Protein AF-A0A2S2NBI9-F1 (afdb_monomer_lite)

Organism: Schizaphis graminum (NCBI:txid13262)

Foldseek 3Di:
DDDDPPVDVLLVQLLVVLVVVVVVCVVVLHFADLVNSLVSSCVSCVVSVNNVDHSDPVVSVVSCVVQQKDKDFAPAPPDDDDVVVVVVVVVVVVVVCVVDDPVPDDDDDDPQDQDPDHDRMHIDHPPDRNHHDPRDRDD

Secondary structure (DSSP, 8-state):
--------HHHHHHHHHHHHHHHHHHHTT----HHHHHHHHHHHHHHTT-TT----HHHHHHHHHHTTEEEEE-BTT-S---HHHHHHHHHHHHHHHHTS-GGG----------TTPPPSEEEEETT---BPPPPP---

Structure (mmCIF, N/CA/C/O backbone):
data_AF-A0A2S2NBI9-F1
#
_entry.id   AF-A0A2S2NBI9-F1
#
loop_
_atom_site.group_PDB
_atom_site.id
_atom_site.type_symbol
_atom_site.label_atom_id
_atom_site.label_alt_id
_atom_site.label_comp_id
_atom_site.label_asym_id
_atom_site.label_entity_id
_atom_site.label_seq_id
_atom_site.pdbx_PDB_ins_code
_atom_site.Cartn_x
_atom_site.Cartn_y
_atom_site.Cartn_z
_atom_site.occupancy
_atom_site.B_iso_or_equiv
_atom_site.auth_seq_id
_atom_site.auth_comp_id
_atom_site.auth_asym_id
_atom_site.auth_atom_id
_atom_site.pdbx_PDB_model_num
ATOM 1 N N . MET A 1 1 ? 2.514 5.582 31.795 1.00 33.75 1 MET A N 1
ATOM 2 C CA . MET A 1 1 ? 1.231 4.843 31.871 1.00 33.75 1 MET A CA 1
ATOM 3 C C . MET A 1 1 ? 0.973 4.148 30.527 1.00 33.75 1 MET A C 1
ATOM 5 O O . MET A 1 1 ? 0.607 4.807 29.563 1.00 33.75 1 MET A O 1
ATOM 9 N N . ARG A 1 2 ? 1.262 2.843 30.393 1.00 34.19 2 ARG A N 1
ATOM 10 C CA . ARG A 1 2 ? 0.973 2.088 29.156 1.00 34.19 2 ARG A CA 1
ATOM 11 C C . ARG A 1 2 ? -0.505 1.693 29.169 1.00 34.19 2 ARG A C 1
ATOM 13 O O . ARG A 1 2 ? -0.900 0.870 29.989 1.00 34.19 2 ARG A O 1
ATOM 20 N N . ARG A 1 3 ? -1.323 2.267 28.280 1.00 41.53 3 ARG A N 1
ATOM 21 C CA . ARG A 1 3 ? -2.707 1.810 28.078 1.00 41.53 3 ARG A CA 1
ATOM 22 C C . ARG A 1 3 ? -2.673 0.385 27.519 1.00 41.53 3 ARG A C 1
ATOM 24 O O . ARG A 1 3 ? -2.315 0.184 26.358 1.00 41.53 3 ARG A O 1
ATOM 31 N N . LYS A 1 4 ? -3.007 -0.601 28.359 1.00 38.06 4 LYS A N 1
ATOM 32 C CA . LYS A 1 4 ? -3.355 -1.953 27.912 1.00 38.06 4 LYS A CA 1
ATOM 33 C C . LYS A 1 4 ? -4.626 -1.810 27.075 1.00 38.06 4 LYS A C 1
ATOM 35 O O . LYS A 1 4 ? -5.648 -1.377 27.598 1.00 38.06 4 LYS A O 1
ATOM 40 N N . PHE A 1 5 ? -4.547 -2.100 25.779 1.00 43.34 5 PHE A N 1
ATOM 41 C CA . PHE A 1 5 ? -5.753 -2.292 24.981 1.00 43.34 5 PHE A CA 1
ATOM 42 C C . PHE A 1 5 ? -6.458 -3.512 25.573 1.00 43.34 5 PHE A C 1
ATOM 44 O O . PHE A 1 5 ? -5.920 -4.618 25.526 1.00 43.34 5 PHE A O 1
ATOM 51 N N . SER A 1 6 ? -7.601 -3.281 26.215 1.00 38.84 6 SER A N 1
ATOM 52 C CA . SER A 1 6 ? -8.512 -4.355 26.586 1.00 38.84 6 SER A CA 1
ATOM 53 C C . SER A 1 6 ? -8.854 -5.133 25.315 1.00 38.84 6 SER A C 1
ATOM 55 O O . SER A 1 6 ? -9.104 -4.520 24.276 1.00 38.84 6 SER A O 1
ATOM 57 N N . LYS A 1 7 ? -8.832 -6.467 25.378 1.00 45.44 7 LYS A N 1
ATOM 58 C CA . LYS A 1 7 ? -9.458 -7.323 24.364 1.00 45.44 7 LYS A CA 1
ATOM 59 C C . LYS A 1 7 ? -10.977 -7.122 24.468 1.00 45.44 7 LYS A C 1
ATOM 61 O O . LYS A 1 7 ? -11.670 -7.958 25.029 1.00 45.44 7 LYS A O 1
ATOM 66 N N . THR A 1 8 ? -11.496 -5.998 23.990 1.00 52.94 8 THR A N 1
ATOM 67 C CA . THR A 1 8 ? -12.912 -5.898 23.635 1.00 52.94 8 THR A CA 1
ATOM 68 C C . THR A 1 8 ? -13.105 -6.660 22.324 1.00 52.94 8 THR A C 1
ATOM 70 O O . THR A 1 8 ? -12.316 -6.489 21.388 1.00 52.94 8 THR A O 1
ATOM 73 N N . SER A 1 9 ? -14.097 -7.556 22.287 1.00 68.25 9 SER A N 1
ATOM 74 C CA . SER A 1 9 ? -14.424 -8.438 21.149 1.0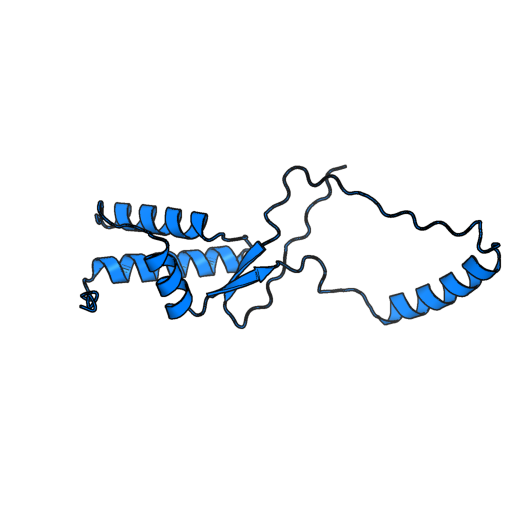0 68.25 9 SER A CA 1
ATOM 75 C C . SER A 1 9 ? -14.458 -7.693 19.818 1.00 68.25 9 SER A C 1
ATOM 77 O O . SER A 1 9 ? -13.983 -8.196 18.802 1.00 68.25 9 SER A O 1
ATOM 79 N N . ASP A 1 10 ? -14.932 -6.454 19.856 1.00 74.25 10 ASP A N 1
ATOM 80 C CA . ASP A 1 10 ? -15.292 -5.692 18.668 1.00 74.25 10 ASP A CA 1
ATOM 81 C C . ASP A 1 10 ? -14.053 -5.071 18.008 1.00 74.25 10 ASP A C 1
ATOM 83 O O . ASP A 1 10 ? -13.906 -5.087 16.790 1.00 74.25 10 ASP A O 1
ATOM 87 N N . GLY A 1 11 ? -13.074 -4.613 18.799 1.00 80.38 11 GLY A N 1
ATOM 88 C CA . GLY A 1 11 ? -11.804 -4.109 18.260 1.00 80.38 11 GLY A CA 1
ATOM 89 C C . GLY A 1 11 ? -10.950 -5.215 17.630 1.00 80.38 11 GLY A C 1
ATOM 90 O O . GLY A 1 11 ? -10.241 -4.975 16.651 1.00 80.38 11 GLY A O 1
ATOM 91 N N . ALA A 1 12 ? -11.037 -6.434 18.171 1.00 86.06 12 ALA A N 1
ATOM 92 C CA . ALA A 1 12 ? -10.413 -7.614 17.578 1.00 86.06 12 ALA A CA 1
ATOM 93 C C . ALA A 1 12 ? -11.121 -8.047 16.283 1.00 86.06 12 ALA A C 1
ATOM 95 O O . ALA A 1 12 ? -10.456 -8.498 15.350 1.00 86.06 12 ALA A O 1
ATOM 96 N N . LEU A 1 13 ? -12.443 -7.868 16.200 1.00 90.06 13 LEU A N 1
ATOM 97 C CA . LEU A 1 13 ? -13.214 -8.125 14.986 1.00 90.06 13 LEU A CA 1
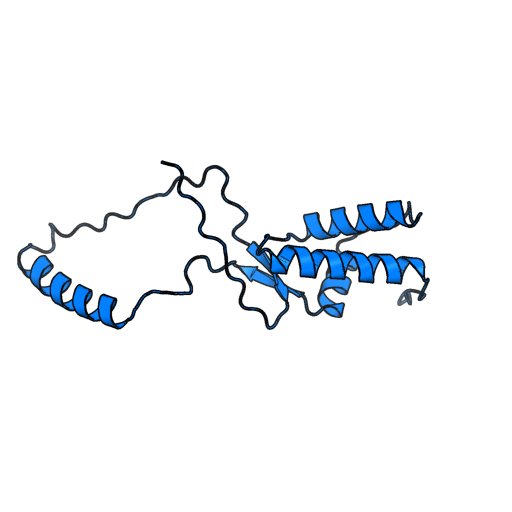ATOM 98 C C . LEU A 1 13 ? -12.824 -7.160 13.859 1.00 90.06 13 LEU A C 1
ATOM 100 O O . LEU A 1 13 ? -12.527 -7.615 12.756 1.00 90.06 13 LEU A O 1
ATOM 104 N N . VAL A 1 14 ? -12.723 -5.856 14.151 1.00 92.31 14 VAL A N 1
ATOM 105 C CA . VAL A 1 14 ? -12.260 -4.853 13.173 1.00 92.31 14 VAL A CA 1
ATOM 106 C C . VAL A 1 14 ? -10.867 -5.198 12.649 1.00 92.31 14 VAL A C 1
ATOM 108 O O . VAL A 1 14 ? -10.632 -5.147 11.442 1.00 92.31 14 VAL A O 1
ATOM 111 N N . ASP A 1 15 ? -9.948 -5.589 13.535 1.00 91.56 15 ASP A N 1
ATOM 112 C CA . ASP A 1 15 ? -8.599 -6.016 13.152 1.00 91.56 15 ASP A CA 1
ATOM 113 C C . ASP A 1 15 ? -8.622 -7.225 12.206 1.00 91.56 15 ASP A C 1
ATOM 115 O O . ASP A 1 15 ? -8.013 -7.183 11.137 1.00 91.56 15 ASP A O 1
ATOM 119 N N . LYS A 1 16 ? -9.374 -8.273 12.563 1.00 92.75 16 LYS A N 1
ATOM 120 C CA . LYS A 1 16 ? -9.478 -9.505 11.776 1.00 92.75 16 LYS A CA 1
ATOM 121 C C . LYS A 1 16 ? -10.072 -9.254 10.388 1.00 92.75 16 LYS A C 1
ATOM 123 O O . LYS A 1 16 ? -9.463 -9.631 9.391 1.00 92.75 16 LYS A O 1
ATOM 128 N N . VAL A 1 17 ? -11.228 -8.596 10.315 1.00 93.75 17 VAL A N 1
ATOM 129 C CA . VAL A 1 17 ? -11.944 -8.366 9.048 1.00 93.75 17 VAL A CA 1
ATOM 130 C C . VAL A 1 17 ? -11.147 -7.438 8.129 1.00 93.75 17 VAL A C 1
ATOM 132 O O . VAL A 1 17 ? -11.046 -7.685 6.927 1.00 93.75 17 VAL A O 1
ATOM 135 N N . THR A 1 18 ? -10.500 -6.408 8.685 1.00 94.06 18 THR A N 1
ATOM 136 C CA . THR A 1 18 ? -9.623 -5.527 7.895 1.00 94.06 18 THR A CA 1
ATOM 137 C C . THR A 1 18 ? -8.429 -6.296 7.324 1.00 94.06 18 THR A C 1
ATOM 139 O O . THR A 1 18 ? -8.019 -6.049 6.188 1.00 94.06 18 THR A O 1
ATOM 142 N N . PHE A 1 19 ? -7.876 -7.248 8.080 1.00 93.69 19 PHE A N 1
ATOM 143 C CA . PHE A 1 19 ? -6.779 -8.090 7.609 1.00 93.69 19 PHE A CA 1
ATOM 144 C C . PHE A 1 19 ? -7.209 -9.073 6.515 1.00 93.69 19 PHE A C 1
ATOM 146 O O . PHE A 1 19 ? -6.526 -9.185 5.499 1.00 93.69 19 PHE A O 1
ATOM 153 N N . GLU A 1 20 ? -8.363 -9.724 6.658 1.00 93.44 20 GLU A N 1
ATOM 154 C CA . GLU A 1 20 ? -8.921 -10.598 5.617 1.00 93.44 20 GLU A CA 1
ATOM 155 C C . GLU A 1 20 ? -9.175 -9.829 4.313 1.00 93.44 20 GLU A C 1
ATOM 157 O O . GLU A 1 20 ? -8.809 -10.291 3.228 1.00 93.44 20 GLU A O 1
ATOM 162 N N . TRP A 1 21 ? -9.727 -8.616 4.417 1.00 95.06 21 TRP A N 1
ATOM 163 C CA . TRP A 1 21 ? -9.889 -7.727 3.271 1.00 95.06 21 TRP A CA 1
ATOM 164 C C . TRP A 1 21 ? -8.544 -7.353 2.635 1.00 95.06 21 TRP A C 1
ATOM 166 O O . TRP A 1 21 ? -8.417 -7.411 1.412 1.00 95.06 21 TRP A O 1
ATOM 176 N N . PHE A 1 22 ? -7.530 -7.019 3.440 1.00 91.69 22 PHE A N 1
ATOM 177 C CA . PHE A 1 22 ? -6.190 -6.698 2.944 1.00 91.69 22 PHE A CA 1
ATOM 178 C C . PHE A 1 22 ? -5.586 -7.869 2.158 1.00 91.69 22 PHE A C 1
ATOM 180 O O . PHE A 1 22 ? -5.133 -7.678 1.029 1.00 91.69 22 PHE A O 1
ATOM 187 N N . CYS A 1 23 ? -5.631 -9.083 2.712 1.00 89.62 23 CYS A N 1
ATOM 188 C CA . CYS A 1 23 ? -5.153 -10.295 2.045 1.00 89.62 23 CYS A CA 1
ATOM 189 C C . CYS A 1 23 ? -5.880 -10.532 0.717 1.00 89.62 23 CYS A C 1
ATOM 191 O O . CYS A 1 23 ? -5.240 -10.812 -0.297 1.00 89.62 23 CYS A O 1
ATOM 193 N N . ARG A 1 24 ? -7.207 -10.351 0.693 1.00 88.81 24 ARG A N 1
ATOM 194 C CA . ARG A 1 24 ? -8.004 -10.456 -0.534 1.00 88.81 24 ARG A CA 1
ATOM 195 C C . ARG A 1 24 ? -7.608 -9.394 -1.560 1.00 88.81 24 ARG A C 1
ATOM 197 O O . ARG A 1 24 ? -7.409 -9.723 -2.718 1.00 88.81 24 ARG A O 1
ATOM 204 N N . ALA A 1 25 ? -7.457 -8.132 -1.166 1.00 85.38 25 ALA A N 1
ATOM 205 C CA . ALA A 1 25 ? -7.039 -7.072 -2.086 1.00 85.38 25 ALA A CA 1
ATOM 206 C C . ALA A 1 25 ? -5.656 -7.367 -2.696 1.00 85.38 25 ALA A C 1
ATOM 208 O O . ALA A 1 25 ? -5.457 -7.225 -3.905 1.00 85.38 25 ALA A O 1
ATOM 209 N N . ARG A 1 26 ? -4.713 -7.849 -1.877 1.00 84.00 26 ARG A N 1
ATOM 210 C CA . ARG A 1 26 ? -3.368 -8.224 -2.328 1.00 84.00 26 ARG A CA 1
ATOM 211 C C . ARG A 1 26 ? -3.350 -9.462 -3.223 1.00 84.00 26 ARG A C 1
ATOM 213 O O . ARG A 1 26 ? -2.549 -9.477 -4.154 1.00 84.00 26 ARG A O 1
ATOM 220 N N . SER A 1 27 ? -4.240 -10.440 -3.028 1.00 82.81 27 SER A N 1
ATOM 221 C CA . SER A 1 27 ? -4.328 -11.609 -3.919 1.00 82.81 27 SER A CA 1
ATOM 222 C C . SER A 1 27 ? -4.787 -11.249 -5.339 1.00 82.81 27 SER A C 1
ATOM 224 O O . SER A 1 27 ? -4.391 -11.914 -6.294 1.00 82.81 27 SER A O 1
ATOM 226 N N . TYR A 1 28 ? -5.531 -10.149 -5.501 1.00 80.00 28 TYR A N 1
ATOM 227 C CA . TYR A 1 28 ? -5.854 -9.548 -6.803 1.00 80.00 28 TYR A CA 1
ATOM 228 C C . TYR A 1 28 ? -4.783 -8.565 -7.315 1.00 80.00 28 TYR A C 1
ATOM 230 O O . TYR A 1 28 ? -5.018 -7.844 -8.280 1.00 80.00 28 TYR A O 1
ATOM 238 N N . ASN A 1 29 ? -3.602 -8.515 -6.687 1.00 76.88 29 ASN A N 1
ATOM 239 C CA . ASN A 1 29 ? -2.515 -7.570 -6.978 1.00 76.88 29 ASN A CA 1
ATOM 240 C C . ASN A 1 29 ? -2.904 -6.085 -6.856 1.00 76.88 29 ASN A C 1
ATOM 242 O O . ASN A 1 29 ? -2.210 -5.221 -7.395 1.00 76.88 29 ASN A O 1
ATOM 246 N N . LEU A 1 30 ? -3.968 -5.758 -6.116 1.00 77.50 30 LEU A N 1
ATOM 247 C CA . LEU A 1 30 ? -4.365 -4.368 -5.916 1.00 77.50 30 LEU A CA 1
ATOM 248 C C . LEU A 1 30 ? -3.400 -3.679 -4.939 1.00 77.50 30 LEU A C 1
ATOM 250 O O . LEU A 1 30 ? -3.056 -4.253 -3.895 1.00 77.50 30 LEU A O 1
ATOM 254 N N . PRO A 1 31 ? -2.931 -2.461 -5.247 1.00 78.94 31 PRO A N 1
ATOM 255 C CA . PRO A 1 31 ? -2.139 -1.689 -4.309 1.00 78.94 31 PRO A CA 1
ATOM 256 C C . PRO A 1 31 ? -3.025 -1.198 -3.164 1.00 78.94 31 PRO A C 1
ATOM 258 O O . PRO A 1 31 ? -4.093 -0.628 -3.378 1.00 78.94 31 PRO A O 1
ATOM 261 N N . VAL A 1 32 ? -2.562 -1.400 -1.935 1.00 84.38 32 VAL A N 1
ATOM 262 C CA . VAL A 1 32 ? -3.229 -0.933 -0.721 1.00 84.38 32 VAL A CA 1
ATOM 263 C C . VAL A 1 32 ? -2.308 0.035 0.008 1.00 84.38 32 VAL A C 1
ATOM 265 O O . VAL A 1 32 ? -1.219 -0.329 0.461 1.00 84.38 32 VAL A O 1
ATOM 268 N N . SER A 1 33 ? -2.752 1.285 0.123 1.00 85.88 33 SER A N 1
ATOM 269 C CA . SER A 1 33 ? -2.050 2.335 0.858 1.00 85.88 33 SER A CA 1
ATOM 270 C C . SER A 1 33 ? -2.443 2.341 2.341 1.00 85.88 33 SER A C 1
ATOM 272 O O . SER A 1 33 ? -3.469 1.788 2.738 1.00 85.88 33 SER A O 1
ATOM 274 N N . GLY A 1 34 ? -1.630 2.992 3.179 1.00 86.38 34 GLY A N 1
ATOM 275 C CA . GLY A 1 34 ? -1.950 3.207 4.596 1.00 86.38 34 GLY A CA 1
ATOM 276 C C . GLY A 1 34 ? -3.294 3.917 4.813 1.00 86.38 34 GLY A C 1
ATOM 277 O O . GLY A 1 34 ? -4.120 3.377 5.548 1.00 86.38 34 GLY A O 1
ATOM 278 N N . PRO A 1 35 ? -3.556 5.057 4.141 1.00 89.94 35 PRO A N 1
ATOM 279 C CA . PRO A 1 35 ? -4.848 5.736 4.216 1.00 89.94 35 PRO A CA 1
ATOM 280 C C . PRO A 1 35 ? -6.020 4.846 3.797 1.00 89.94 35 PRO A C 1
ATOM 282 O O . PRO A 1 35 ? -7.018 4.796 4.508 1.00 89.94 35 PRO A O 1
ATOM 285 N N . LEU A 1 36 ? -5.879 4.069 2.715 1.00 89.62 36 LEU A N 1
ATOM 286 C CA . LEU A 1 36 ? -6.933 3.155 2.265 1.00 89.62 36 LEU A CA 1
ATOM 287 C C . LEU A 1 36 ? -7.246 2.082 3.318 1.00 89.62 36 LEU A C 1
ATOM 289 O O . LEU A 1 36 ? -8.405 1.776 3.580 1.00 89.62 36 LEU A O 1
ATOM 293 N N . LEU A 1 37 ? -6.215 1.547 3.973 1.00 91.94 37 LEU A N 1
ATOM 294 C CA . LEU A 1 37 ? -6.384 0.586 5.060 1.00 91.94 37 LEU A CA 1
ATOM 295 C C . LEU A 1 37 ? -7.082 1.212 6.282 1.00 91.94 37 LEU A C 1
ATOM 297 O O . LEU A 1 37 ? -7.872 0.550 6.950 1.00 91.94 37 LEU A O 1
ATOM 301 N N . GLN A 1 38 ? -6.816 2.490 6.569 1.00 91.62 38 GLN A N 1
ATOM 302 C CA . GLN A 1 38 ? -7.481 3.235 7.644 1.00 91.62 38 GLN A CA 1
ATOM 303 C C . GLN A 1 38 ? -8.945 3.562 7.323 1.00 91.62 38 GLN A C 1
ATOM 305 O O . GLN A 1 38 ? -9.757 3.592 8.247 1.00 91.62 38 GLN A O 1
ATOM 310 N N . GLU A 1 39 ? -9.279 3.842 6.059 1.00 93.06 39 GLU A N 1
ATOM 311 C CA . GLU A 1 39 ? -10.668 3.984 5.592 1.00 93.06 39 GLU A CA 1
ATOM 312 C C . GLU A 1 39 ? -11.413 2.659 5.754 1.00 93.06 39 GLU A C 1
ATOM 314 O O . GLU A 1 39 ? -12.422 2.609 6.455 1.00 93.06 39 GLU A O 1
ATOM 319 N N . LYS A 1 40 ? -10.850 1.554 5.240 1.00 93.88 40 LYS A N 1
ATOM 320 C CA . LYS A 1 40 ? -11.476 0.233 5.366 1.00 93.88 40 LYS A CA 1
ATOM 321 C C . LYS A 1 40 ? -11.721 -0.157 6.823 1.00 93.88 40 LYS A C 1
ATOM 323 O O . LYS A 1 40 ? -12.787 -0.664 7.153 1.00 93.88 40 LYS A O 1
ATOM 328 N N . ALA A 1 41 ? -10.768 0.114 7.712 1.00 93.56 41 ALA A N 1
ATOM 329 C CA . ALA A 1 41 ? -10.932 -0.168 9.136 1.00 93.56 41 ALA A CA 1
ATOM 330 C C . ALA A 1 41 ? -12.062 0.649 9.788 1.00 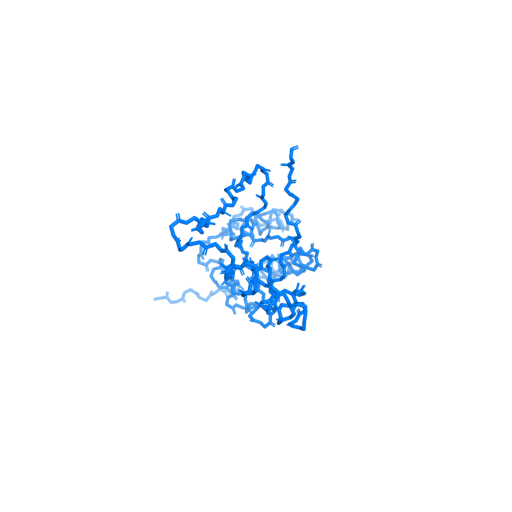93.56 41 ALA A C 1
ATOM 332 O O . ALA A 1 41 ? -12.708 0.161 10.711 1.00 93.56 41 ALA A O 1
ATOM 333 N N . ARG A 1 42 ? -12.308 1.883 9.323 1.00 94.50 42 ARG A N 1
ATOM 334 C CA . ARG A 1 42 ? -13.440 2.711 9.773 1.00 94.50 42 ARG A CA 1
ATOM 335 C C . ARG A 1 42 ? -14.770 2.208 9.232 1.00 94.50 42 ARG A C 1
ATOM 337 O O . ARG A 1 42 ? -15.722 2.151 9.997 1.00 94.50 42 ARG A O 1
ATOM 344 N N . GLU A 1 43 ? -14.824 1.800 7.966 1.00 93.75 43 GLU A N 1
ATOM 345 C CA . GLU A 1 43 ? -16.018 1.164 7.392 1.00 93.75 43 GLU A CA 1
ATOM 346 C C . GLU A 1 43 ? -16.417 -0.074 8.197 1.00 93.75 43 GLU A C 1
ATOM 348 O O . GLU A 1 43 ? -17.538 -0.157 8.687 1.00 93.75 43 GLU A O 1
ATOM 353 N N . VAL A 1 44 ? -15.463 -0.983 8.424 1.00 93.00 44 VAL A N 1
ATOM 354 C CA . VAL A 1 44 ? -15.687 -2.199 9.216 1.00 93.00 44 VAL A CA 1
ATOM 355 C C . VAL A 1 44 ? -16.111 -1.851 10.641 1.00 93.00 44 VAL A C 1
ATOM 357 O O . VAL A 1 44 ? -16.998 -2.494 11.188 1.00 93.00 44 VAL A O 1
ATOM 360 N N . ALA A 1 45 ? -15.505 -0.831 11.256 1.00 93.31 45 ALA A N 1
ATOM 361 C CA . ALA A 1 45 ? -15.902 -0.389 12.587 1.00 93.31 45 ALA A CA 1
ATOM 362 C C . ALA A 1 45 ? -17.349 0.123 12.631 1.00 93.31 45 ALA A C 1
ATOM 364 O O . ALA A 1 45 ? -18.077 -0.216 13.559 1.00 93.31 45 ALA A O 1
ATOM 365 N N . ASN A 1 46 ? -17.783 0.880 11.623 1.00 91.88 46 ASN A N 1
ATOM 366 C CA . ASN A 1 46 ? -19.166 1.342 11.522 1.00 91.88 46 ASN A CA 1
ATOM 367 C C . ASN A 1 46 ? -20.139 0.166 11.340 1.00 91.88 46 ASN A C 1
ATOM 369 O O . ASN A 1 46 ? -21.169 0.125 12.005 1.00 91.88 46 ASN A O 1
ATOM 373 N N . GLU A 1 47 ? -19.790 -0.819 10.506 1.00 89.50 47 GLU A N 1
ATOM 374 C CA . GLU A 1 47 ? -20.601 -2.028 10.283 1.00 89.50 47 GLU A CA 1
ATOM 375 C C . GLU A 1 47 ? -20.803 -2.857 11.562 1.00 89.50 47 GLU A C 1
ATOM 377 O O . GLU A 1 47 ? -21.854 -3.466 11.745 1.00 89.50 47 GLU A O 1
ATOM 382 N N . VAL A 1 48 ? -19.821 -2.860 12.470 1.00 87.06 48 VAL A N 1
ATOM 383 C CA . VAL A 1 48 ? -19.898 -3.580 13.755 1.00 87.06 48 VAL A CA 1
ATOM 384 C C . VAL A 1 48 ? -20.393 -2.708 14.919 1.00 87.06 48 VAL A C 1
ATOM 386 O O . VAL A 1 48 ? -20.359 -3.150 16.065 1.00 87.06 48 VAL A O 1
ATOM 389 N N . GLY A 1 49 ? -20.840 -1.473 14.658 1.00 87.12 49 GLY A N 1
ATOM 390 C CA . GLY A 1 49 ? -21.383 -0.561 15.677 1.00 87.12 49 GLY A CA 1
ATOM 391 C C . GLY A 1 49 ? -20.338 0.155 16.549 1.00 87.12 49 GLY A C 1
ATOM 392 O O . GLY A 1 49 ? -20.663 0.690 17.606 1.00 87.12 49 GLY A O 1
ATOM 393 N N . LEU A 1 50 ? -19.071 0.191 16.127 1.00 88.44 50 LEU A N 1
ATOM 394 C CA . LEU A 1 50 ? -17.970 0.904 16.786 1.00 88.44 50 LEU A CA 1
ATOM 395 C C . LEU A 1 50 ? -17.769 2.315 16.201 1.00 88.44 50 LEU A C 1
ATOM 397 O O . LEU A 1 50 ? -16.710 2.642 15.663 1.00 88.44 50 LEU A O 1
ATOM 401 N N . GLU A 1 51 ? -18.755 3.193 16.373 1.00 79.50 51 GLU A N 1
ATOM 402 C CA . GLU A 1 51 ? -18.769 4.546 15.777 1.00 79.50 51 GLU A CA 1
ATOM 403 C C . GLU A 1 51 ? -17.595 5.448 16.219 1.00 79.50 51 GLU A C 1
ATOM 405 O O . GLU A 1 51 ? -17.174 6.355 15.505 1.00 79.50 51 GLU A O 1
ATOM 410 N N . ASN A 1 52 ? -17.009 5.183 17.391 1.00 84.94 52 ASN A N 1
ATOM 411 C CA . ASN A 1 52 ? -15.881 5.951 17.937 1.00 84.94 52 ASN A CA 1
ATOM 412 C C . ASN A 1 52 ? -14.502 5.354 17.607 1.00 84.94 52 ASN A C 1
ATOM 414 O O . ASN A 1 52 ? -13.480 5.777 18.168 1.00 84.94 52 ASN A O 1
ATOM 418 N N . PHE A 1 53 ? -14.439 4.351 16.730 1.00 90.06 53 PHE A N 1
ATOM 419 C CA . PHE A 1 53 ? -13.179 3.732 16.350 1.00 90.06 53 PHE A CA 1
ATOM 420 C C . PHE A 1 53 ? -12.298 4.698 15.556 1.00 90.06 53 PHE A C 1
ATOM 422 O O . PHE A 1 53 ? -12.608 5.130 14.446 1.00 90.06 53 PHE A O 1
ATOM 429 N N . LYS A 1 54 ? -11.125 5.006 16.114 1.00 87.31 54 LYS A N 1
ATOM 430 C CA . LYS A 1 54 ? -10.126 5.840 15.448 1.00 87.31 54 LYS A CA 1
ATOM 431 C C . LYS A 1 54 ? -9.073 4.952 14.802 1.00 87.31 54 LYS A C 1
ATOM 433 O O . LYS A 1 54 ? -8.157 4.481 15.483 1.00 87.31 54 LYS A O 1
ATOM 438 N N . ALA A 1 55 ? -9.143 4.820 13.478 1.00 90.94 55 ALA A N 1
ATOM 439 C CA . ALA A 1 55 ? -8.096 4.235 12.636 1.00 90.94 55 ALA A CA 1
ATOM 440 C C . ALA A 1 55 ? -6.843 5.140 12.565 1.00 90.94 55 ALA A C 1
ATOM 442 O O . ALA A 1 55 ? -6.365 5.515 11.500 1.00 90.94 55 ALA A O 1
ATOM 443 N N . SER A 1 56 ? -6.323 5.547 13.724 1.00 89.69 56 SER A N 1
ATOM 444 C CA . SER A 1 56 ? -5.191 6.464 13.867 1.00 89.69 56 SER A CA 1
ATOM 445 C C . SER A 1 56 ? -3.896 5.889 13.286 1.00 89.69 56 SER A C 1
ATOM 447 O O . SER A 1 56 ? -3.758 4.677 13.116 1.00 89.69 56 SER A O 1
ATOM 449 N N . ASN A 1 57 ? -2.892 6.745 13.077 1.00 85.19 57 ASN A N 1
ATOM 450 C CA . ASN A 1 57 ? -1.555 6.301 12.666 1.00 85.19 57 ASN A CA 1
ATOM 451 C C . ASN A 1 57 ? -0.942 5.293 13.655 1.00 85.19 57 ASN A C 1
ATOM 453 O O . ASN A 1 57 ? -0.282 4.343 13.241 1.00 85.19 57 ASN A O 1
ATOM 457 N N . GLY A 1 58 ? -1.216 5.445 14.957 1.00 87.31 58 GLY A N 1
ATOM 458 C CA . GLY A 1 58 ? -0.782 4.487 15.978 1.00 87.31 58 GLY A CA 1
ATOM 459 C C . GLY A 1 58 ? -1.493 3.134 15.877 1.00 87.31 58 GLY A C 1
ATOM 460 O O . GLY A 1 58 ? -0.875 2.094 16.106 1.00 87.31 58 GLY A O 1
ATOM 461 N N . TRP A 1 59 ? -2.777 3.120 15.502 1.00 93.31 59 TRP A N 1
ATOM 462 C CA . TRP A 1 59 ? -3.487 1.874 15.205 1.00 93.31 59 TRP A CA 1
ATOM 463 C C . TRP A 1 59 ? -2.911 1.201 13.954 1.00 93.31 59 TRP A C 1
ATOM 465 O O . TRP A 1 59 ? -2.573 0.021 14.019 1.00 93.31 59 TRP A O 1
ATOM 475 N N . LEU A 1 60 ? -2.707 1.961 12.871 1.00 88.88 60 LEU A N 1
ATOM 476 C CA . LEU A 1 60 ? -2.129 1.473 11.616 1.00 88.88 60 LEU A CA 1
ATOM 477 C C . LEU A 1 60 ? -0.724 0.891 11.822 1.00 88.88 60 LEU A C 1
ATOM 479 O O . LEU A 1 60 ? -0.396 -0.162 11.281 1.00 88.88 60 LEU A O 1
ATOM 483 N N . GLN A 1 61 ? 0.120 1.550 12.620 1.00 85.44 61 GLN A N 1
ATOM 484 C CA . GLN A 1 61 ? 1.439 1.028 12.966 1.00 85.44 61 GLN A CA 1
ATOM 485 C C . GLN A 1 61 ? 1.332 -0.337 13.653 1.00 85.44 61 GLN A C 1
ATOM 487 O O . GLN A 1 61 ? 1.935 -1.301 13.187 1.00 85.44 61 GLN A O 1
ATOM 492 N N . LYS A 1 62 ? 0.512 -0.442 14.704 1.00 89.19 62 LYS A N 1
ATOM 493 C CA . LYS A 1 62 ? 0.339 -1.705 15.428 1.00 89.19 62 LYS A CA 1
ATOM 494 C C . LYS A 1 62 ? -0.323 -2.790 14.578 1.00 89.19 62 LYS A C 1
ATOM 496 O 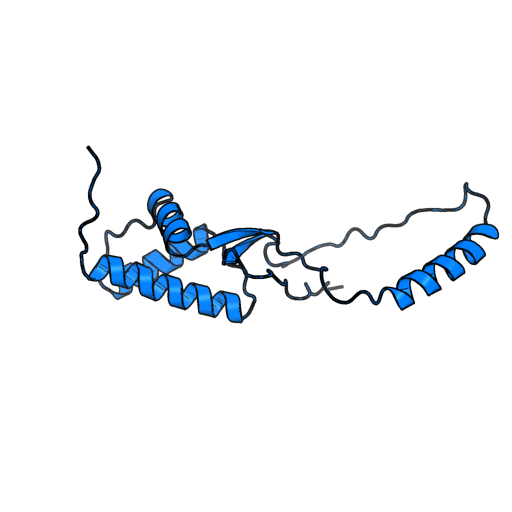O . LYS A 1 62 ? -0.006 -3.957 14.756 1.00 89.19 62 LYS A O 1
ATOM 501 N N . PHE A 1 63 ? -1.239 -2.428 13.681 1.00 89.56 63 PHE A N 1
ATOM 502 C CA . PHE A 1 63 ? -1.853 -3.350 12.724 1.00 89.56 63 PHE A CA 1
ATOM 503 C C . PHE A 1 63 ? -0.788 -3.977 11.821 1.00 89.56 63 PHE A C 1
ATOM 505 O O . PHE A 1 63 ? -0.704 -5.197 11.708 1.00 89.56 63 PHE A O 1
ATOM 512 N N . ARG A 1 64 ? 0.091 -3.145 11.250 1.00 87.94 64 ARG A N 1
ATOM 513 C CA . ARG A 1 64 ? 1.207 -3.614 10.422 1.00 87.94 64 ARG A CA 1
ATOM 514 C C . ARG A 1 64 ? 2.181 -4.497 11.195 1.00 87.94 64 ARG A C 1
ATOM 516 O O . ARG A 1 64 ? 2.618 -5.512 10.667 1.00 87.94 64 ARG A O 1
ATOM 523 N N . GLU A 1 65 ? 2.499 -4.130 12.435 1.00 86.12 65 GLU A N 1
ATOM 524 C CA . GLU A 1 65 ? 3.363 -4.926 13.315 1.00 86.12 65 GLU A CA 1
ATOM 525 C C . GLU A 1 65 ? 2.740 -6.292 13.645 1.00 86.12 65 GLU A C 1
ATOM 527 O O . GLU A 1 65 ? 3.423 -7.305 13.520 1.00 86.12 65 GLU A O 1
ATOM 532 N N . ARG A 1 66 ? 1.444 -6.339 13.996 1.00 91.19 66 ARG A N 1
ATOM 533 C CA . ARG A 1 66 ? 0.715 -7.589 14.287 1.00 91.19 66 ARG A CA 1
ATOM 534 C C . ARG A 1 66 ? 0.697 -8.546 13.098 1.00 91.19 66 ARG A C 1
ATOM 536 O O . ARG A 1 66 ? 0.904 -9.741 13.275 1.00 91.19 66 ARG A O 1
ATOM 543 N N . HIS A 1 67 ? 0.457 -8.009 11.906 1.00 88.56 67 HIS A N 1
ATOM 544 C CA . HIS A 1 67 ? 0.235 -8.789 10.687 1.00 88.56 67 HIS A CA 1
ATOM 545 C C . HIS A 1 67 ? 1.471 -8.901 9.789 1.00 88.56 67 HIS A C 1
ATOM 547 O O . HIS A 1 67 ? 1.385 -9.392 8.668 1.00 88.56 67 HIS A O 1
ATOM 553 N N . ASN A 1 68 ? 2.639 -8.458 10.266 1.00 86.94 68 ASN A N 1
ATOM 554 C CA . ASN A 1 68 ? 3.903 -8.479 9.521 1.00 86.94 68 ASN A CA 1
ATOM 555 C C . ASN A 1 68 ? 3.828 -7.801 8.139 1.00 86.94 68 ASN A C 1
ATOM 557 O O . ASN A 1 68 ? 4.440 -8.257 7.170 1.00 86.94 68 ASN A O 1
ATOM 561 N N . ILE A 1 69 ? 3.106 -6.686 8.055 1.00 85.56 69 ILE A N 1
ATOM 562 C CA . ILE A 1 69 ? 2.946 -5.900 6.831 1.00 85.56 69 ILE A CA 1
ATOM 563 C C . ILE A 1 69 ? 4.067 -4.856 6.760 1.00 85.56 69 ILE A C 1
ATOM 565 O O . ILE A 1 69 ? 4.228 -4.036 7.665 1.00 85.56 69 ILE A O 1
ATOM 569 N N . SER A 1 70 ? 4.834 -4.853 5.673 1.00 77.00 70 SER A N 1
ATOM 570 C CA . SER A 1 70 ? 5.845 -3.841 5.372 1.00 77.00 70 SER A CA 1
ATOM 571 C C . SER A 1 70 ? 5.445 -2.971 4.182 1.00 77.00 70 SER A C 1
ATOM 573 O O . SER A 1 70 ? 4.640 -3.347 3.332 1.00 77.00 70 SER A O 1
ATOM 575 N N . PHE A 1 71 ? 5.998 -1.761 4.143 1.00 66.19 71 PHE A N 1
ATOM 576 C CA . PHE A 1 71 ? 5.895 -0.884 2.984 1.00 66.19 71 PHE A CA 1
ATOM 577 C C . PHE A 1 71 ? 6.954 -1.308 1.968 1.00 66.19 71 PHE A C 1
ATOM 579 O O . PHE A 1 71 ? 8.134 -1.371 2.317 1.00 66.19 71 PHE A O 1
ATOM 586 N N . LYS A 1 72 ? 6.541 -1.630 0.742 1.00 59.62 72 LYS A N 1
ATOM 587 C CA . LYS A 1 72 ? 7.448 -2.003 -0.346 1.00 59.62 72 LYS A CA 1
ATOM 588 C C . LYS A 1 72 ? 7.080 -1.208 -1.603 1.00 59.62 72 LYS A C 1
ATOM 590 O O . LYS A 1 72 ? 5.902 -0.960 -1.869 1.00 59.62 72 LYS A O 1
ATOM 595 N N . ASN A 1 73 ? 8.091 -0.824 -2.380 1.00 49.09 73 ASN A N 1
ATOM 596 C CA . ASN A 1 73 ? 7.860 -0.363 -3.747 1.00 49.09 73 ASN A CA 1
ATOM 597 C C . ASN A 1 73 ? 7.373 -1.561 -4.573 1.00 49.09 73 ASN A C 1
ATOM 599 O O . ASN A 1 73 ? 7.880 -2.677 -4.427 1.00 49.09 73 ASN A O 1
ATOM 603 N N . ILE A 1 74 ? 6.366 -1.340 -5.408 1.00 52.88 74 ILE A N 1
ATOM 604 C CA . ILE A 1 74 ? 5.895 -2.320 -6.376 1.00 52.88 74 ILE A CA 1
ATOM 605 C C . ILE A 1 74 ? 6.936 -2.348 -7.492 1.00 52.88 74 ILE A C 1
ATOM 607 O O . ILE A 1 74 ? 6.990 -1.441 -8.317 1.00 52.88 74 ILE A O 1
ATOM 611 N N . CYS A 1 75 ? 7.791 -3.370 -7.520 1.00 44.72 75 CYS A N 1
ATOM 612 C CA . CYS A 1 75 ? 8.680 -3.573 -8.659 1.00 44.72 75 CYS A CA 1
ATOM 613 C C . CYS A 1 75 ? 7.828 -4.030 -9.851 1.00 44.72 75 CYS A C 1
ATOM 615 O O . CYS A 1 75 ? 7.409 -5.187 -9.921 1.00 44.72 75 CYS A O 1
ATOM 617 N N . GLY A 1 76 ? 7.537 -3.100 -10.763 1.00 45.28 76 GLY A N 1
ATOM 618 C CA . GLY A 1 76 ? 6.747 -3.350 -11.971 1.00 45.28 76 GLY A CA 1
ATOM 619 C C . GLY A 1 76 ? 7.437 -4.247 -13.004 1.00 45.28 76 GLY A C 1
ATOM 620 O O . GLY A 1 76 ? 6.758 -4.809 -13.854 1.00 45.28 76 GLY A O 1
ATOM 621 N N . GLU A 1 77 ? 8.756 -4.440 -12.915 1.00 45.22 77 GLU A N 1
ATOM 622 C CA . GLU A 1 77 ? 9.546 -5.079 -13.982 1.00 45.22 77 GLU A CA 1
ATOM 623 C C . GLU A 1 77 ? 10.585 -6.074 -13.440 1.00 45.22 77 GLU A C 1
ATOM 625 O O . GLU A 1 77 ? 11.716 -6.146 -13.900 1.00 45.22 77 GLU A O 1
ATOM 630 N N . GLY A 1 78 ? 10.228 -6.847 -12.412 1.00 45.72 78 GLY A N 1
ATOM 631 C CA . GLY A 1 78 ? 11.150 -7.835 -11.834 1.00 45.72 78 GLY A CA 1
ATOM 632 C C . GLY A 1 78 ? 11.182 -9.196 -12.537 1.00 45.72 78 GLY A C 1
ATOM 633 O O . GLY A 1 78 ? 12.063 -9.995 -12.250 1.00 45.72 78 GLY A O 1
ATOM 634 N N . ASN A 1 79 ? 10.221 -9.499 -13.416 1.00 48.28 79 ASN A N 1
ATOM 635 C CA . ASN A 1 79 ? 10.050 -10.848 -13.955 1.00 48.28 79 ASN A CA 1
ATOM 636 C C . ASN A 1 79 ? 9.892 -10.837 -15.475 1.00 48.28 79 ASN A C 1
ATOM 638 O O . ASN A 1 79 ? 8.957 -10.232 -15.994 1.00 48.28 79 ASN A O 1
ATOM 642 N N . SER A 1 80 ? 10.731 -11.643 -16.130 1.00 52.69 80 SER A N 1
ATOM 643 C CA . SER A 1 80 ? 10.686 -12.036 -17.545 1.00 52.69 80 SER A CA 1
ATOM 644 C C . SER A 1 80 ? 11.521 -11.208 -18.523 1.00 52.69 80 SER A C 1
ATOM 646 O O . SER A 1 80 ? 11.070 -10.923 -19.632 1.00 52.69 80 SER A O 1
ATOM 648 N N . VAL A 1 81 ? 12.772 -10.915 -18.173 1.00 51.72 81 VAL A N 1
ATOM 649 C CA . VAL A 1 81 ? 13.793 -10.741 -19.211 1.00 51.72 81 VAL A CA 1
ATOM 650 C C . VAL A 1 81 ? 14.596 -12.034 -19.285 1.00 51.72 81 VAL A C 1
ATOM 652 O O . VAL A 1 81 ? 15.260 -12.412 -18.323 1.00 51.72 81 VAL A O 1
ATOM 655 N N . ASP A 1 82 ? 14.476 -12.744 -20.405 1.00 64.31 82 ASP A N 1
ATOM 656 C CA . ASP A 1 82 ? 15.307 -13.908 -20.701 1.00 64.31 82 ASP A CA 1
ATOM 657 C C . ASP A 1 82 ? 16.750 -13.429 -20.908 1.00 64.31 82 ASP A C 1
ATOM 659 O O . ASP A 1 82 ? 17.050 -12.694 -21.854 1.00 64.31 82 ASP A O 1
ATOM 663 N N . THR A 1 83 ? 17.643 -13.813 -20.000 1.00 67.56 83 THR A N 1
ATOM 664 C CA . THR A 1 83 ? 19.052 -13.404 -20.020 1.00 67.56 83 THR A CA 1
ATOM 665 C C . THR A 1 83 ? 19.755 -13.843 -21.302 1.00 67.56 83 THR A C 1
ATOM 667 O O . THR A 1 83 ? 20.610 -13.113 -21.798 1.00 67.56 83 THR A O 1
ATOM 670 N N . SER A 1 84 ? 19.335 -14.959 -21.907 1.00 72.38 84 SER A N 1
ATOM 671 C CA . SER A 1 84 ? 19.898 -15.434 -23.176 1.00 72.38 84 SER A CA 1
ATOM 672 C C . SER A 1 84 ? 19.557 -14.507 -24.352 1.00 72.38 84 SER A C 1
ATOM 674 O O . SER A 1 84 ? 20.371 -14.291 -25.253 1.00 72.38 84 SER A O 1
ATOM 676 N N . VAL A 1 85 ? 18.372 -13.887 -24.325 1.00 73.31 85 VAL A N 1
ATOM 677 C CA . VAL A 1 85 ? 17.953 -12.895 -25.323 1.00 73.31 85 VAL A CA 1
ATOM 678 C C . VAL A 1 85 ? 18.755 -11.607 -25.155 1.00 73.31 85 VAL A C 1
ATOM 680 O O . VAL A 1 85 ? 19.169 -11.020 -26.154 1.00 73.31 85 VAL A O 1
ATOM 683 N N . VAL A 1 86 ? 19.024 -11.193 -23.913 1.00 74.75 86 VAL A N 1
ATOM 684 C CA . VAL A 1 86 ? 19.836 -10.000 -23.615 1.00 74.75 86 VAL A CA 1
ATOM 685 C C . VAL A 1 86 ? 21.264 -10.166 -24.114 1.00 74.75 86 VAL A C 1
ATOM 687 O O . VAL A 1 86 ? 21.762 -9.279 -24.800 1.00 74.75 86 VAL A O 1
ATOM 690 N N . GLU A 1 87 ? 21.907 -11.299 -23.830 1.00 81.56 87 GLU A N 1
ATOM 691 C CA . GLU A 1 87 ? 23.280 -11.573 -24.269 1.00 81.56 87 GLU A CA 1
ATOM 692 C C . GLU A 1 87 ? 23.400 -11.538 -25.797 1.00 81.56 87 GLU A C 1
ATOM 694 O O . GLU A 1 87 ? 24.274 -10.863 -26.345 1.00 81.56 87 GLU A O 1
ATOM 699 N N . LYS A 1 88 ? 22.457 -12.174 -26.505 1.00 83.94 88 LYS A N 1
ATOM 700 C CA . LYS A 1 88 ? 22.415 -12.155 -27.973 1.00 83.94 88 LYS A CA 1
ATOM 701 C C . LYS A 1 88 ? 22.212 -10.745 -28.536 1.00 83.94 88 LYS A C 1
ATOM 703 O O . LYS A 1 88 ? 22.809 -10.393 -29.555 1.00 83.94 88 LYS A O 1
ATOM 708 N N . TRP A 1 89 ? 21.366 -9.938 -27.896 1.00 81.25 89 TRP A N 1
ATOM 709 C CA . TRP A 1 89 ? 21.161 -8.544 -28.288 1.00 81.25 89 TRP A CA 1
ATOM 710 C C . TRP A 1 89 ? 22.376 -7.670 -27.998 1.00 81.25 89 TRP A C 1
ATOM 712 O O . TRP A 1 89 ? 22.674 -6.796 -28.806 1.00 81.25 89 TRP A O 1
ATOM 722 N N . LEU A 1 90 ? 23.098 -7.921 -26.906 1.00 84.25 90 LEU A N 1
ATOM 723 C CA . LEU A 1 90 ? 24.301 -7.177 -26.548 1.00 84.25 90 LEU A CA 1
ATOM 724 C C . LEU A 1 90 ? 25.401 -7.365 -27.600 1.00 84.25 90 LEU A C 1
ATOM 726 O O . LEU A 1 90 ? 26.010 -6.389 -28.031 1.00 84.25 90 LEU A O 1
ATOM 730 N N . GLU A 1 91 ? 25.613 -8.600 -28.059 1.00 86.69 91 GLU A N 1
ATOM 731 C CA . GLU A 1 91 ? 26.572 -8.894 -29.131 1.00 86.69 91 GLU A CA 1
ATOM 732 C C . GLU A 1 91 ? 26.175 -8.211 -30.443 1.00 86.69 91 GLU A C 1
ATOM 734 O O . GLU A 1 91 ? 26.990 -7.528 -31.063 1.00 86.69 91 GLU A O 1
ATOM 739 N N . LYS A 1 92 ? 24.893 -8.286 -30.821 1.00 85.81 92 LYS A N 1
ATOM 740 C CA . LYS A 1 92 ? 24.381 -7.597 -32.014 1.00 85.81 92 LYS A CA 1
ATOM 741 C C . LYS A 1 92 ? 24.519 -6.072 -31.911 1.00 85.81 92 LYS A C 1
ATOM 743 O O . LYS A 1 92 ? 24.839 -5.416 -32.899 1.00 85.81 92 LYS A O 1
ATOM 748 N N . LEU A 1 93 ? 24.283 -5.508 -30.728 1.00 85.38 93 LEU A N 1
ATOM 749 C CA . LEU A 1 93 ? 24.380 -4.075 -30.469 1.00 85.38 93 LEU A CA 1
ATOM 750 C C . LEU A 1 93 ? 25.825 -3.577 -30.591 1.00 85.38 93 LEU A C 1
ATOM 752 O O . LEU A 1 93 ? 26.044 -2.533 -31.195 1.00 85.38 93 LEU A O 1
ATOM 756 N N . LYS A 1 94 ? 26.812 -4.332 -30.086 1.00 86.00 94 LYS A N 1
ATOM 757 C CA . LYS A 1 94 ? 28.239 -3.997 -30.245 1.00 86.00 94 LYS A CA 1
ATOM 758 C C . LYS A 1 94 ? 28.636 -3.904 -31.718 1.00 86.00 94 LYS A C 1
ATOM 760 O O . LYS A 1 94 ? 29.310 -2.951 -32.098 1.00 86.00 94 LYS A O 1
ATOM 765 N N . THR A 1 95 ? 28.186 -4.853 -32.543 1.00 87.62 95 THR A N 1
ATOM 766 C CA . THR A 1 95 ? 28.424 -4.816 -33.993 1.00 87.62 95 THR A CA 1
ATOM 767 C C . THR A 1 95 ? 27.781 -3.585 -34.625 1.00 87.62 95 THR A C 1
ATOM 769 O O . THR A 1 95 ? 28.466 -2.838 -35.314 1.00 87.62 95 THR A O 1
ATOM 772 N N . LEU A 1 96 ? 26.506 -3.316 -34.333 1.00 84.06 96 LEU A N 1
ATOM 773 C CA . LEU A 1 96 ? 25.794 -2.163 -34.893 1.00 84.06 96 LEU A CA 1
ATOM 774 C C . LEU A 1 96 ? 26.440 -0.831 -34.504 1.00 84.06 96 LEU A C 1
ATOM 776 O O . LEU A 1 96 ? 26.614 0.032 -35.352 1.00 84.06 96 LEU A O 1
ATOM 780 N N . ILE A 1 97 ? 26.827 -0.665 -33.238 1.00 84.75 97 ILE A N 1
ATOM 781 C CA . ILE A 1 97 ? 27.438 0.575 -32.747 1.00 84.75 97 ILE A CA 1
ATOM 782 C C . ILE A 1 97 ? 28.833 0.797 -33.350 1.00 84.75 97 ILE A C 1
ATOM 784 O O . ILE A 1 97 ? 29.220 1.944 -33.554 1.00 84.75 97 ILE A O 1
ATOM 788 N N . SER A 1 98 ? 29.574 -0.269 -33.676 1.00 86.38 98 SER A N 1
ATOM 789 C CA . SER A 1 98 ? 30.913 -0.153 -34.277 1.00 86.38 98 SER A CA 1
ATOM 790 C C . SER A 1 98 ? 30.927 0.523 -35.656 1.00 86.38 98 SER A C 1
ATOM 792 O O . SER A 1 98 ? 31.964 1.038 -36.068 1.00 86.38 98 SER A O 1
ATOM 794 N N . GLU A 1 99 ? 29.781 0.572 -36.340 1.00 89.56 99 GLU A N 1
ATOM 795 C CA . GLU A 1 99 ? 29.615 1.241 -37.636 1.00 89.56 99 GLU A CA 1
ATOM 796 C C . GLU A 1 99 ? 29.403 2.763 -37.509 1.00 89.56 99 GLU A C 1
ATOM 798 O O . GLU A 1 99 ? 29.428 3.477 -38.512 1.00 89.56 99 GLU A O 1
ATOM 803 N N . TYR A 1 100 ? 29.224 3.282 -36.288 1.00 85.69 100 TYR A N 1
ATOM 804 C CA . TYR A 1 100 ? 28.954 4.695 -36.027 1.00 85.69 100 TYR A CA 1
ATOM 805 C C . TYR A 1 100 ? 30.065 5.339 -35.192 1.00 85.69 100 TYR A C 1
ATOM 807 O O . TYR A 1 100 ? 30.578 4.771 -34.230 1.00 85.69 100 TYR A O 1
ATOM 815 N N . GLU A 1 101 ? 30.415 6.584 -35.521 1.00 87.62 101 GLU A N 1
ATOM 816 C CA . GLU A 1 101 ? 31.308 7.380 -34.676 1.00 87.62 101 GLU A CA 1
ATOM 817 C C . GLU A 1 101 ? 30.653 7.677 -33.312 1.00 87.62 101 GLU A C 1
ATOM 819 O O . GLU A 1 101 ? 29.450 7.951 -33.269 1.00 87.62 101 GLU A O 1
ATOM 824 N N . PRO A 1 102 ? 31.421 7.754 -32.206 1.00 83.88 102 PRO A N 1
ATOM 825 C CA . PRO A 1 102 ? 30.868 7.967 -30.865 1.00 83.88 102 PRO A CA 1
ATOM 826 C C . PRO A 1 102 ? 29.943 9.185 -30.723 1.00 83.88 102 PRO A C 1
ATOM 828 O O . PRO A 1 102 ? 28.974 9.145 -29.973 1.00 83.88 102 PRO A O 1
ATOM 831 N N . LYS A 1 103 ? 30.206 10.259 -31.481 1.00 85.19 103 LYS A N 1
ATOM 832 C CA . LYS A 1 103 ? 29.390 11.488 -31.510 1.00 85.19 103 LYS A CA 1
ATOM 833 C C . LYS A 1 103 ? 27.978 11.299 -32.087 1.00 85.19 103 LYS A C 1
ATOM 835 O O . LYS A 1 103 ? 27.140 12.174 -31.911 1.00 85.19 103 LYS A O 1
ATOM 840 N N . ASN A 1 104 ? 27.735 10.187 -32.782 1.00 85.00 104 ASN A N 1
ATOM 841 C CA . ASN A 1 104 ? 26.464 9.850 -33.424 1.00 85.00 104 ASN A CA 1
ATOM 842 C C . ASN A 1 104 ? 25.681 8.775 -32.649 1.00 85.00 104 ASN A C 1
ATOM 844 O O . ASN A 1 104 ? 24.667 8.280 -33.138 1.00 85.00 104 ASN A O 1
AT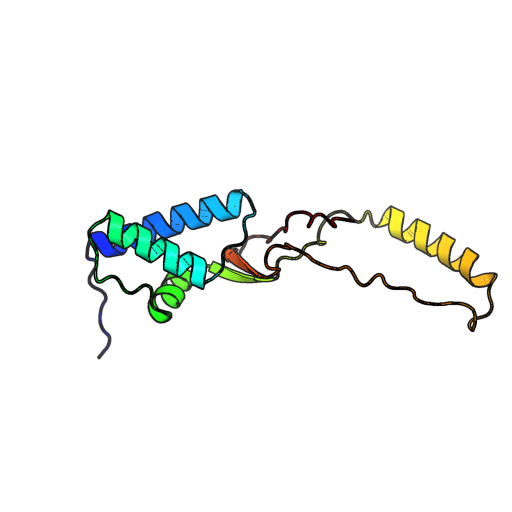OM 848 N N . ILE A 1 105 ? 26.144 8.398 -31.454 1.00 83.44 105 ILE A N 1
ATOM 849 C CA . ILE A 1 105 ? 25.452 7.461 -30.571 1.00 83.44 105 ILE A CA 1
ATOM 850 C C . ILE A 1 105 ? 24.648 8.281 -29.565 1.00 83.44 105 ILE A C 1
ATOM 852 O O . ILE A 1 105 ? 25.204 8.892 -28.653 1.00 83.44 105 ILE A O 1
ATOM 856 N N . PHE A 1 106 ? 23.329 8.284 -29.723 1.00 80.19 106 PHE A N 1
ATOM 857 C CA . PHE A 1 106 ? 22.423 9.008 -28.839 1.00 80.19 106 PHE A CA 1
ATOM 858 C C . PHE A 1 106 ? 21.659 8.028 -27.955 1.00 80.19 106 PHE A C 1
ATOM 860 O O . PHE A 1 106 ? 21.121 7.034 -28.441 1.00 80.19 106 PHE A O 1
ATOM 867 N N . ASN A 1 107 ? 21.573 8.329 -26.661 1.00 81.00 107 ASN A N 1
ATOM 868 C CA . ASN A 1 107 ? 20.602 7.678 -25.794 1.00 81.00 107 ASN A CA 1
ATOM 869 C C . ASN A 1 107 ? 19.262 8.407 -25.944 1.00 81.00 107 ASN A C 1
ATOM 871 O O . ASN A 1 107 ? 19.173 9.595 -25.635 1.00 81.00 107 ASN A O 1
ATOM 875 N N . CYS A 1 108 ? 18.238 7.711 -26.427 1.00 69.44 108 CYS A N 1
ATOM 876 C CA . CYS A 1 108 ? 16.874 8.221 -26.463 1.00 69.44 108 CYS A CA 1
ATOM 877 C C . CYS A 1 108 ? 16.059 7.411 -25.460 1.00 69.44 108 CYS A C 1
ATOM 879 O O . CYS A 1 108 ? 15.813 6.228 -25.688 1.00 69.44 108 CYS A O 1
ATOM 881 N N . ASP A 1 109 ? 15.692 8.041 -24.347 1.00 61.22 109 ASP A N 1
ATOM 882 C CA . ASP A 1 109 ? 14.800 7.435 -23.364 1.00 61.22 109 ASP A CA 1
ATOM 883 C C . ASP A 1 109 ? 13.390 8.017 -23.510 1.00 61.22 109 ASP A C 1
ATOM 885 O O . ASP A 1 109 ? 13.208 9.222 -23.713 1.00 61.22 109 ASP A O 1
ATOM 889 N N . GLU A 1 110 ? 12.383 7.151 -23.448 1.00 59.66 110 GLU A N 1
ATOM 890 C CA . GLU A 1 110 ? 10.984 7.536 -23.609 1.00 59.66 110 GLU A CA 1
ATOM 891 C C . GLU A 1 110 ? 10.456 8.064 -22.270 1.00 59.66 110 GLU A C 1
ATOM 893 O O . GLU A 1 110 ? 10.319 7.326 -21.294 1.00 59.66 110 GLU A O 1
ATOM 898 N N . THR A 1 111 ? 10.094 9.347 -22.211 1.00 51.41 111 THR A N 1
ATOM 899 C CA . THR A 1 111 ? 9.363 9.877 -21.053 1.00 51.41 111 THR A CA 1
ATOM 900 C C . THR A 1 111 ? 7.891 9.480 -21.173 1.00 51.41 111 THR A C 1
ATOM 902 O O . THR A 1 111 ? 7.120 10.116 -21.888 1.00 51.41 111 THR A O 1
ATOM 905 N N . GLY A 1 112 ? 7.494 8.405 -20.490 1.00 57.66 112 GLY A N 1
ATOM 906 C CA . GLY A 1 112 ? 6.107 7.934 -20.475 1.00 57.66 112 GLY A CA 1
ATOM 907 C C . GLY A 1 112 ? 5.178 8.842 -19.658 1.00 57.66 112 GLY A C 1
ATOM 908 O O . GLY A 1 112 ? 5.441 9.124 -18.489 1.00 57.66 112 GLY A O 1
ATOM 909 N N . LEU A 1 113 ? 4.056 9.265 -20.249 1.00 51.50 113 LEU A N 1
ATOM 910 C CA . LEU A 1 113 ? 2.979 9.964 -19.543 1.00 51.50 113 LEU A CA 1
ATOM 911 C C . LEU A 1 113 ? 2.077 8.940 -18.832 1.00 51.50 113 LEU A C 1
ATOM 913 O O . LEU A 1 113 ? 1.282 8.247 -19.459 1.00 51.50 113 LEU A O 1
ATOM 917 N N . PHE A 1 114 ? 2.179 8.844 -17.508 1.00 54.59 114 PHE A N 1
ATOM 918 C CA . PHE A 1 114 ? 1.409 7.893 -16.695 1.00 54.59 114 PHE A CA 1
ATOM 919 C C . PHE A 1 114 ? 0.034 8.447 -16.288 1.00 54.59 114 PHE A C 1
ATOM 921 O O . PHE A 1 114 ? -0.256 8.661 -15.109 1.00 54.59 114 PHE A O 1
ATOM 928 N N . PHE A 1 115 ? -0.839 8.697 -17.262 1.00 42.53 115 PHE A N 1
ATOM 929 C CA . PHE A 1 115 ? -2.210 9.122 -16.982 1.00 42.53 115 PHE A CA 1
ATOM 930 C C . PHE A 1 115 ? -3.024 7.920 -16.467 1.00 42.53 115 PHE A C 1
ATOM 932 O O . PHE A 1 115 ? -3.195 6.942 -17.183 1.00 42.53 115 PHE A O 1
ATOM 939 N N . ARG A 1 116 ? -3.524 7.987 -15.220 1.00 52.31 116 ARG A N 1
ATOM 940 C CA . ARG A 1 116 ? -4.289 6.922 -14.513 1.00 52.31 116 ARG A CA 1
ATOM 941 C C . ARG A 1 116 ? -3.483 5.722 -13.998 1.00 52.31 116 ARG A C 1
ATOM 943 O O . ARG A 1 116 ? -4.077 4.709 -13.625 1.00 52.31 116 ARG A O 1
ATOM 950 N N . ALA A 1 117 ? -2.157 5.823 -13.918 1.00 57.00 117 ALA A N 1
ATOM 951 C CA . ALA A 1 117 ? -1.361 4.772 -13.295 1.00 57.00 117 ALA A CA 1
ATOM 952 C C . ALA A 1 117 ? -1.732 4.595 -11.813 1.00 57.00 117 ALA A C 1
ATOM 954 O O . ALA A 1 117 ? -1.877 5.563 -11.063 1.00 57.00 117 ALA A O 1
ATOM 955 N N . LEU A 1 118 ? -1.880 3.337 -11.393 1.00 60.81 118 LEU A N 1
ATOM 956 C CA . LEU A 1 118 ? -2.016 3.004 -9.981 1.00 60.81 118 LEU A CA 1
ATOM 957 C C . LEU A 1 118 ? -0.713 3.346 -9.232 1.00 60.81 118 LEU A C 1
ATOM 959 O O . LEU A 1 118 ? 0.358 3.294 -9.838 1.00 60.81 118 LEU A O 1
ATOM 963 N N . PRO A 1 119 ? -0.779 3.663 -7.924 1.00 59.31 119 PRO A N 1
ATOM 964 C CA . PRO A 1 119 ? 0.404 3.997 -7.139 1.00 59.31 119 PRO A CA 1
ATOM 965 C C . PRO A 1 119 ? 1.486 2.917 -7.232 1.00 59.31 119 PRO A C 1
ATOM 967 O O . PRO A 1 119 ? 1.201 1.728 -7.096 1.00 59.31 119 PRO A O 1
ATOM 970 N N . ASP A 1 120 ? 2.735 3.349 -7.372 1.00 56.84 120 ASP A N 1
ATOM 971 C CA . ASP A 1 120 ? 3.952 2.529 -7.437 1.00 56.84 120 ASP A CA 1
ATOM 972 C C . ASP A 1 120 ? 4.364 1.944 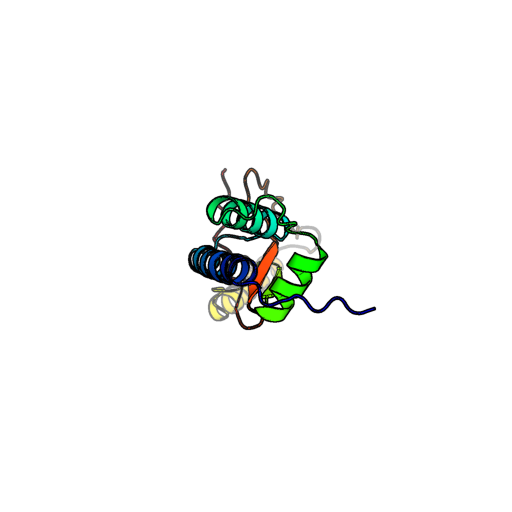-6.073 1.00 56.84 120 ASP A C 1
ATOM 974 O O . ASP A 1 120 ? 5.341 1.201 -5.965 1.00 56.84 120 ASP A O 1
ATOM 978 N N . LYS A 1 121 ? 3.626 2.262 -5.003 1.00 59.22 121 LYS A N 1
ATOM 979 C CA . LYS A 1 121 ? 3.937 1.871 -3.622 1.00 59.22 121 LYS A CA 1
ATOM 980 C C . LYS A 1 121 ? 2.730 1.235 -2.953 1.00 59.22 121 LYS A C 1
ATOM 982 O O . LYS A 1 121 ? 1.633 1.790 -2.961 1.00 59.22 121 LYS A O 1
ATOM 987 N N . THR A 1 122 ? 2.943 0.087 -2.313 1.00 69.69 122 THR A N 1
ATOM 988 C CA . THR A 1 122 ? 1.888 -0.639 -1.595 1.00 69.69 122 THR A CA 1
ATOM 989 C C . THR A 1 122 ? 2.408 -1.241 -0.298 1.00 69.69 122 THR A C 1
ATOM 991 O O . THR A 1 122 ? 3.590 -1.541 -0.127 1.00 69.69 122 THR A O 1
ATOM 994 N N . LEU A 1 123 ? 1.491 -1.455 0.636 1.00 72.19 123 LEU A N 1
ATOM 995 C CA . LEU A 1 123 ? 1.708 -2.344 1.764 1.00 72.19 123 LEU A CA 1
ATOM 996 C C . LEU A 1 123 ? 1.659 -3.806 1.280 1.00 72.19 123 LEU A C 1
ATOM 998 O O . LEU A 1 123 ? 0.777 -4.169 0.503 1.00 72.19 123 LEU A O 1
ATOM 1002 N N . CYS A 1 124 ? 2.603 -4.633 1.729 1.00 68.31 124 CYS A N 1
ATOM 1003 C CA . CYS A 1 124 ? 2.714 -6.064 1.419 1.00 68.31 124 CYS A CA 1
ATOM 1004 C C . CYS A 1 124 ? 3.107 -6.856 2.669 1.00 68.31 124 CYS A C 1
ATOM 1006 O O . CYS A 1 124 ? 3.705 -6.299 3.589 1.00 68.31 124 CYS A O 1
ATOM 1008 N N . LEU A 1 125 ? 2.858 -8.167 2.693 1.00 70.38 125 LEU A N 1
ATOM 1009 C CA . LEU A 1 125 ? 3.424 -9.025 3.735 1.00 70.38 125 LEU A CA 1
ATOM 1010 C C . LEU A 1 125 ? 4.956 -9.093 3.595 1.00 70.38 125 LEU A C 1
ATOM 1012 O O . LEU A 1 125 ? 5.501 -9.095 2.487 1.00 70.38 125 LEU A O 1
ATOM 1016 N N . LYS A 1 126 ? 5.676 -9.152 4.725 1.00 56.84 126 LYS A N 1
ATOM 1017 C CA . LYS A 1 126 ? 7.153 -9.111 4.759 1.00 56.84 126 LYS A CA 1
ATOM 1018 C C . LYS A 1 126 ? 7.819 -10.135 3.831 1.00 56.84 126 LYS A C 1
ATOM 1020 O O . LYS A 1 126 ? 8.813 -9.788 3.193 1.00 56.84 126 LYS A O 1
ATOM 1025 N N . ASN A 1 127 ? 7.231 -11.321 3.675 1.00 57.66 127 ASN A N 1
ATOM 1026 C CA . ASN A 1 127 ? 7.781 -12.413 2.863 1.00 57.66 127 ASN A CA 1
ATOM 1027 C C . ASN A 1 127 ? 7.184 -12.512 1.448 1.00 57.66 127 ASN A C 1
ATOM 1029 O O . ASN A 1 127 ? 7.522 -13.431 0.710 1.00 57.66 127 ASN A O 1
ATOM 1033 N N . GLU A 1 128 ? 6.326 -11.575 1.039 1.00 55.94 128 GLU A N 1
ATOM 1034 C CA . GLU A 1 128 ? 5.752 -11.578 -0.308 1.00 55.94 128 GLU A CA 1
ATOM 1035 C C . GLU A 1 128 ? 6.591 -10.772 -1.301 1.00 55.94 128 GLU A C 1
ATOM 1037 O O . GLU A 1 128 ? 7.101 -9.683 -0.997 1.00 55.94 128 GLU A O 1
ATOM 1042 N N . ILE A 1 129 ? 6.684 -11.306 -2.521 1.00 55.53 129 ILE A N 1
ATOM 1043 C CA . ILE A 1 129 ? 7.171 -10.594 -3.701 1.00 55.53 129 ILE A CA 1
ATOM 1044 C C . ILE A 1 129 ? 6.018 -9.709 -4.191 1.00 55.53 129 ILE A C 1
ATOM 1046 O O . ILE A 1 129 ? 5.018 -10.219 -4.695 1.00 55.53 129 ILE A O 1
ATOM 1050 N N . CYS A 1 130 ? 6.138 -8.388 -4.044 1.00 50.78 130 CYS A N 1
ATOM 1051 C CA . CYS A 1 130 ? 5.135 -7.446 -4.547 1.00 50.78 130 CYS A CA 1
ATOM 1052 C C . CYS A 1 130 ? 5.272 -7.330 -6.065 1.00 50.78 130 CYS A C 1
ATOM 1054 O O . CYS A 1 130 ? 6.095 -6.563 -6.560 1.00 50.78 130 CYS A O 1
ATOM 1056 N N . ARG A 1 131 ? 4.479 -8.109 -6.800 1.00 55.62 131 ARG A N 1
ATOM 1057 C CA . ARG A 1 131 ? 4.391 -8.003 -8.257 1.00 55.62 131 ARG A CA 1
ATOM 1058 C C . ARG A 1 131 ? 3.358 -6.934 -8.603 1.00 55.62 131 ARG A C 1
ATOM 1060 O O . ARG A 1 131 ? 2.239 -6.973 -8.094 1.00 55.62 131 ARG A O 1
ATOM 1067 N N . GLY A 1 132 ? 3.755 -5.959 -9.413 1.00 49.78 132 GLY A N 1
ATOM 1068 C CA . GLY A 1 132 ? 2.821 -5.012 -10.018 1.00 49.78 132 GLY A CA 1
ATOM 1069 C C . GLY A 1 132 ? 2.116 -5.636 -11.213 1.00 49.78 132 GLY A C 1
ATOM 1070 O O . GLY A 1 132 ? 2.672 -6.507 -11.880 1.00 49.78 132 GLY A O 1
ATOM 1071 N N . GLY A 1 133 ? 0.892 -5.192 -11.492 1.00 46.97 133 GLY A N 1
ATOM 1072 C CA . GLY A 1 133 ? 0.291 -5.407 -12.806 1.00 46.97 133 GLY A CA 1
ATOM 1073 C C . GLY A 1 133 ? 1.009 -4.557 -13.857 1.00 46.97 133 GLY A C 1
ATOM 1074 O O . GLY A 1 133 ? 1.552 -3.501 -13.528 1.00 46.97 133 GLY A O 1
ATOM 1075 N N . LYS A 1 134 ? 0.999 -5.000 -15.121 1.00 44.41 134 LYS A N 1
ATOM 1076 C CA . LYS A 1 134 ? 1.428 -4.153 -16.242 1.00 44.41 134 LYS A CA 1
ATOM 1077 C C . LYS A 1 134 ? 0.586 -2.882 -16.217 1.00 44.41 134 LYS A C 1
ATOM 1079 O O . LYS A 1 134 ? -0.633 -2.954 -16.364 1.00 44.41 134 LYS A O 1
ATOM 1084 N N . ILE A 1 135 ? 1.228 -1.736 -16.019 1.00 47.47 135 ILE A N 1
ATOM 1085 C CA . ILE A 1 135 ? 0.558 -0.455 -16.208 1.00 47.47 135 ILE A CA 1
ATOM 1086 C C . ILE A 1 135 ? 0.331 -0.339 -17.714 1.00 47.47 135 ILE A C 1
ATOM 1088 O O . ILE A 1 135 ? 1.289 -0.367 -18.489 1.00 47.47 135 ILE A O 1
ATOM 1092 N N . ALA A 1 136 ? -0.933 -0.300 -18.132 1.00 43.72 136 ALA A N 1
ATOM 1093 C CA . ALA A 1 136 ? -1.264 -0.017 -19.517 1.00 43.72 136 ALA A CA 1
ATOM 1094 C C . ALA A 1 136 ? -0.723 1.378 -19.848 1.00 43.72 136 ALA A C 1
ATOM 1096 O O . ALA A 1 136 ? -1.078 2.363 -19.201 1.00 43.72 136 ALA A O 1
ATOM 1097 N N . LYS A 1 137 ? 0.193 1.437 -20.816 1.00 44.81 137 LYS A N 1
ATOM 1098 C CA . LYS A 1 137 ? 0.596 2.685 -21.454 1.00 44.81 137 LYS A CA 1
ATOM 1099 C C . LYS A 1 137 ? -0.513 3.011 -22.452 1.00 44.81 137 LYS A C 1
ATOM 1101 O O . LYS A 1 137 ? -0.508 2.453 -23.547 1.00 44.81 137 LYS A O 1
ATOM 1106 N N . ASP A 1 138 ? -1.494 3.812 -22.051 1.00 44.09 138 ASP A N 1
ATOM 1107 C CA . ASP A 1 138 ? -2.445 4.352 -23.025 1.00 44.09 138 ASP A CA 1
ATOM 1108 C C . ASP A 1 138 ? -1.676 5.313 -23.946 1.00 44.09 138 ASP A C 1
ATOM 1110 O O . ASP A 1 138 ? -0.972 6.209 -23.472 1.00 44.09 138 ASP A O 1
ATOM 1114 N N . ARG A 1 139 ? -1.745 5.037 -25.253 1.00 49.31 139 ARG A N 1
ATOM 1115 C CA . ARG A 1 139 ? -1.172 5.832 -26.348 1.00 49.31 139 ARG A CA 1
ATOM 1116 C C . ARG A 1 139 ? -2.215 6.775 -26.922 1.00 49.31 139 ARG A C 1
ATOM 1118 O O . ARG A 1 139 ? -3.378 6.332 -27.050 1.00 49.31 139 ARG A O 1
#

Sequence (139 aa):
MRRKFSKTSDGALVDKVTFEWFCRARSYNLPVSGPLLQEKAREVANEVGLENFKASNGWLQKFRERHNISFKNICGEGNSVDTSVVEKWLEKLKTLISEYEPKNIFNCDETGLFFRALPDKTLCLKNEICRGGKIAKDR

Radius of gyration: 23.09 Å; chains: 1; bounding box: 53×27×70 Å

pLDDT: mean 73.69, std 17.93, range [33.75, 95.06]

InterPro domains:
  IPR006600 HTH CenpB-type DNA-binding domain [PF03221] (14-72)
  IPR006600 HTH CenpB-type DNA-binding domain [PS51253] (2-73)
  IPR006600 HTH CenpB-type DNA-binding domain [SM00674] (8-73)
  IPR009057 Homedomain-like superfamily [SSF46689] (12-68)
  IPR050863 Centromere and Transposable Element-Derived Protein [PTHR19303] (13-127)